Protein AF-A0A2V7CIF7-F1 (afdb_monomer_lite)

Secondary structure (DSSP, 8-state):
-EEE--SSTT-HHHHHHHHHHHHTT--EEE-SS-HHHHHHTT------

Radius of gyration: 11.75 Å; chains: 1; bounding box: 21×19×31 Å

Structure (mmCIF, N/CA/C/O backbone):
data_AF-A0A2V7CIF7-F1
#
_entry.id   AF-A0A2V7CIF7-F1
#
loop_
_atom_site.group_PDB
_atom_site.id
_atom_site.type_symbol
_atom_site.label_atom_id
_atom_site.label_alt_id
_atom_site.label_comp_id
_atom_site.label_asym_id
_atom_site.label_entity_id
_atom_site.label_seq_id
_atom_site.pdbx_PDB_ins_code
_atom_site.Cartn_x
_atom_site.Cartn_y
_atom_site.Cartn_z
_atom_site.occupancy
_atom_site.B_iso_or_equiv
_atom_site.auth_seq_id
_atom_site.auth_comp_id
_atom_site.auth_asym_id
_atom_site.auth_atom_id
_atom_site.pdbx_PDB_model_num
ATOM 1 N N . GLU A 1 1 ? -13.493 -3.403 0.500 1.00 87.62 1 GLU A N 1
ATOM 2 C CA . GLU A 1 1 ? -12.106 -3.582 0.995 1.00 87.62 1 GLU A CA 1
ATOM 3 C C . GLU A 1 1 ? -11.193 -2.722 0.130 1.00 87.62 1 GLU A C 1
ATOM 5 O O . GLU A 1 1 ? -11.382 -2.735 -1.078 1.00 87.62 1 GLU A O 1
ATOM 10 N N . ILE A 1 2 ? -10.282 -1.941 0.719 1.00 96.75 2 ILE A N 1
ATOM 11 C CA . ILE A 1 2 ? -9.360 -1.062 -0.025 1.00 96.75 2 ILE A CA 1
ATOM 12 C C . ILE A 1 2 ? -8.003 -1.746 -0.215 1.00 96.75 2 ILE A C 1
ATOM 14 O O . ILE A 1 2 ? -7.456 -2.318 0.729 1.00 96.75 2 ILE A O 1
ATOM 18 N N . VAL A 1 3 ? -7.440 -1.643 -1.421 1.00 95.75 3 VAL A N 1
ATOM 19 C CA . VAL A 1 3 ? -6.081 -2.100 -1.734 1.00 95.75 3 VAL A CA 1
ATOM 20 C C . VAL A 1 3 ? -5.211 -0.888 -2.053 1.00 95.75 3 VAL A C 1
ATOM 22 O O . VAL A 1 3 ? -5.434 -0.207 -3.048 1.00 95.75 3 VAL A O 1
ATOM 25 N N . ALA A 1 4 ? -4.225 -0.611 -1.205 1.00 95.94 4 ALA A N 1
ATOM 26 C CA . ALA A 1 4 ? -3.237 0.433 -1.454 1.00 95.94 4 ALA A CA 1
ATOM 27 C C . ALA A 1 4 ? -2.033 -0.147 -2.206 1.00 95.94 4 ALA A C 1
ATOM 29 O O . ALA A 1 4 ? -1.527 -1.211 -1.840 1.00 95.94 4 ALA A O 1
ATOM 30 N N . TYR A 1 5 ? -1.555 0.570 -3.220 1.00 94.62 5 TYR A N 1
ATOM 31 C CA . TYR A 1 5 ? -0.342 0.242 -3.963 1.00 94.62 5 TYR A CA 1
ATOM 32 C C . TYR A 1 5 ? 0.484 1.506 -4.217 1.00 94.62 5 TYR A C 1
ATOM 34 O O . TYR A 1 5 ? 0.015 2.632 -4.056 1.00 94.62 5 TY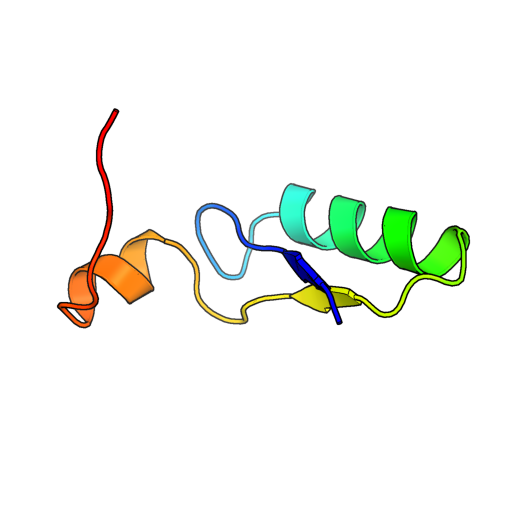R A O 1
ATOM 42 N N . CYS A 1 6 ? 1.744 1.310 -4.587 1.00 92.75 6 CYS A N 1
ATOM 43 C CA . CYS A 1 6 ? 2.685 2.377 -4.909 1.00 92.75 6 CYS A CA 1
ATOM 44 C C . CYS A 1 6 ? 3.662 1.838 -5.974 1.00 92.75 6 CYS A C 1
ATOM 46 O O . CYS A 1 6 ? 3.260 1.140 -6.905 1.00 92.75 6 CYS A O 1
ATOM 48 N N . ARG A 1 7 ? 4.957 2.126 -5.842 1.00 91.25 7 ARG A N 1
ATOM 49 C CA . ARG A 1 7 ? 6.015 1.733 -6.777 1.00 91.25 7 ARG A CA 1
ATOM 50 C C . ARG A 1 7 ? 6.532 0.309 -6.581 1.00 91.25 7 ARG A C 1
ATOM 52 O O . ARG A 1 7 ? 7.288 -0.137 -7.422 1.00 91.25 7 ARG A O 1
ATOM 59 N N . GLY A 1 8 ? 6.199 -0.371 -5.487 1.00 87.88 8 GLY A N 1
ATOM 60 C CA . GLY A 1 8 ? 6.785 -1.676 -5.182 1.00 87.88 8 GLY A CA 1
ATOM 61 C C . GLY A 1 8 ? 6.613 -2.091 -3.721 1.00 87.88 8 GLY A C 1
ATOM 62 O O . GLY A 1 8 ? 6.040 -1.327 -2.930 1.00 87.88 8 GLY A O 1
ATOM 63 N N . PRO A 1 9 ? 7.160 -3.260 -3.345 1.00 87.19 9 PRO A N 1
ATOM 64 C CA . PRO A 1 9 ? 7.008 -3.848 -2.014 1.00 87.19 9 PRO A CA 1
ATOM 65 C C . PRO A 1 9 ? 7.587 -2.989 -0.883 1.00 87.19 9 PRO A C 1
ATOM 67 O O . PRO A 1 9 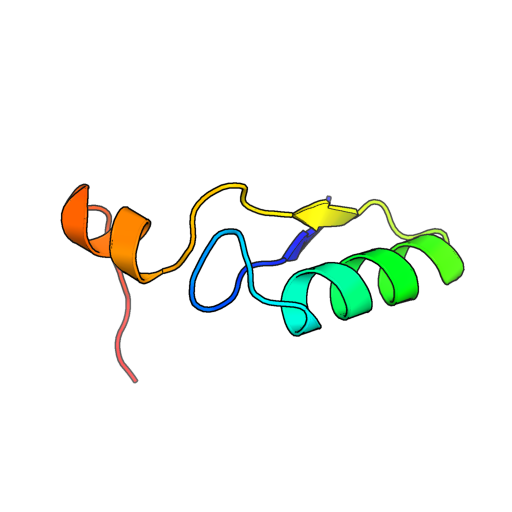? 7.088 -3.046 0.238 1.00 87.19 9 PRO A O 1
ATOM 70 N N . TYR A 1 10 ? 8.590 -2.157 -1.176 1.00 89.00 10 TYR A N 1
ATOM 71 C CA . TYR A 1 10 ? 9.296 -1.327 -0.191 1.00 89.00 10 TYR A CA 1
ATOM 72 C C . TYR A 1 10 ? 8.761 0.108 -0.076 1.00 89.00 10 TYR A C 1
ATOM 74 O O . TYR A 1 10 ? 9.361 0.947 0.594 1.00 89.00 10 TYR A O 1
ATOM 82 N N . CYS A 1 11 ? 7.649 0.443 -0.738 1.00 92.00 11 CYS A N 1
ATOM 83 C CA . CYS A 1 11 ? 7.121 1.803 -0.670 1.00 92.00 11 CYS A CA 1
ATOM 84 C C . CYS A 1 11 ? 6.416 2.078 0.669 1.00 92.00 11 CYS A C 1
ATOM 86 O O . CYS A 1 11 ? 5.272 1.665 0.870 1.00 92.00 11 CYS A O 1
ATOM 88 N N . LEU A 1 12 ? 7.069 2.864 1.533 1.00 93.88 12 LEU A N 1
ATOM 89 C CA . LEU A 1 12 ? 6.545 3.337 2.824 1.00 93.88 12 LEU A CA 1
ATOM 90 C C . LEU A 1 12 ? 5.170 4.013 2.709 1.00 93.88 12 LEU A C 1
ATOM 92 O O . LEU A 1 12 ? 4.281 3.715 3.496 1.00 93.88 12 LEU A O 1
ATOM 96 N N . MET A 1 13 ? 4.932 4.810 1.663 1.00 94.88 13 MET A N 1
ATOM 97 C CA . MET A 1 13 ? 3.644 5.502 1.481 1.00 94.88 13 MET A CA 1
ATOM 98 C C . MET A 1 13 ? 2.453 4.539 1.418 1.00 94.88 13 MET A C 1
ATOM 100 O O . MET A 1 13 ? 1.363 4.846 1.897 1.00 94.88 13 MET A O 1
ATOM 104 N N . SER A 1 14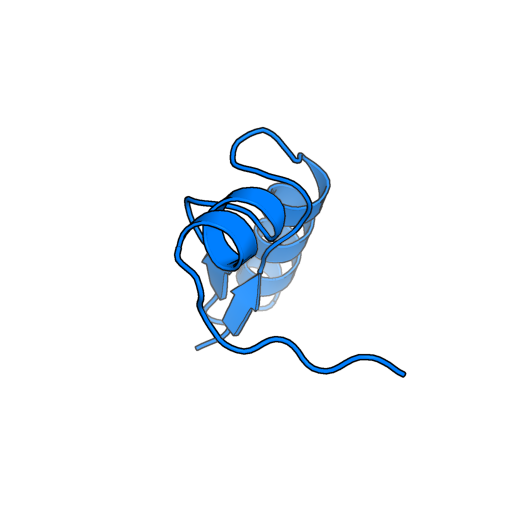 ? 2.649 3.352 0.836 1.00 95.38 14 SER A N 1
ATOM 105 C CA . SER A 1 14 ? 1.591 2.348 0.761 1.00 95.38 14 SER A CA 1
ATOM 106 C C . SER A 1 14 ? 1.319 1.698 2.120 1.00 95.38 14 SER A C 1
ATOM 108 O O . SER A 1 14 ? 0.194 1.265 2.362 1.00 95.38 14 SER A O 1
ATOM 110 N N . TYR A 1 15 ? 2.320 1.637 3.004 1.00 95.38 15 TYR A N 1
ATOM 111 C CA . TYR A 1 15 ? 2.142 1.230 4.398 1.00 95.38 15 TYR A CA 1
ATOM 112 C C . TYR A 1 15 ? 1.407 2.308 5.194 1.00 95.38 15 TYR A C 1
ATOM 114 O O . TYR A 1 15 ? 0.419 1.995 5.860 1.00 95.38 15 TYR A O 1
ATOM 122 N N . ASP A 1 16 ? 1.827 3.567 5.063 1.00 97.25 16 ASP A N 1
ATOM 123 C CA . ASP A 1 16 ? 1.214 4.704 5.754 1.00 97.25 16 ASP A CA 1
ATOM 124 C C . ASP A 1 16 ? -0.266 4.852 5.387 1.00 97.25 16 ASP A C 1
ATOM 126 O O . ASP A 1 16 ? -1.113 5.024 6.266 1.00 97.25 16 ASP A O 1
ATOM 130 N N . ALA A 1 17 ? -0.609 4.690 4.105 1.00 97.38 17 ALA A N 1
ATOM 131 C CA . ALA A 1 17 ? -1.992 4.711 3.634 1.00 97.38 17 ALA A CA 1
ATOM 132 C C . ALA A 1 17 ? -2.846 3.614 4.291 1.00 97.38 17 ALA A C 1
ATOM 134 O O . ALA A 1 17 ? -3.945 3.885 4.780 1.00 97.38 17 ALA A O 1
ATOM 135 N N . VAL A 1 18 ? -2.343 2.375 4.354 1.00 97.31 18 VAL A N 1
ATOM 136 C CA . VAL A 1 18 ? -3.053 1.263 5.009 1.00 97.31 18 VAL A CA 1
ATOM 137 C C . VAL A 1 18 ? -3.199 1.518 6.507 1.00 97.31 18 VAL A C 1
ATOM 139 O O . VAL A 1 18 ? -4.283 1.309 7.052 1.00 97.31 18 VAL A O 1
ATOM 142 N N . ALA A 1 19 ? -2.142 1.985 7.176 1.00 97.94 19 ALA A N 1
ATOM 143 C CA . ALA A 1 19 ? -2.176 2.308 8.598 1.00 97.94 19 ALA A CA 1
ATOM 144 C C . ALA A 1 19 ? -3.213 3.401 8.897 1.00 97.94 19 ALA A C 1
ATOM 146 O O . ALA A 1 19 ? -4.007 3.263 9.828 1.00 97.94 19 ALA A O 1
ATOM 147 N N . LEU A 1 20 ? -3.260 4.451 8.075 1.00 98.31 20 LEU A N 1
ATOM 148 C CA . LEU A 1 20 ? -4.226 5.538 8.189 1.00 98.31 20 LEU A CA 1
ATOM 149 C C . LEU A 1 20 ? -5.671 5.053 8.009 1.00 98.31 20 LEU A C 1
ATOM 151 O O . LEU A 1 20 ? -6.543 5.410 8.799 1.00 98.31 20 LEU A O 1
ATOM 155 N N . LEU A 1 21 ? -5.932 4.231 6.991 1.00 98.19 21 LEU A N 1
ATOM 156 C CA . LEU A 1 21 ? -7.263 3.672 6.739 1.00 98.19 21 LEU A CA 1
ATOM 157 C C . LEU A 1 21 ? -7.715 2.767 7.889 1.00 98.19 21 LEU A C 1
ATOM 159 O O . LEU A 1 21 ? -8.825 2.921 8.397 1.00 98.19 21 LEU A O 1
ATOM 163 N N . ARG A 1 22 ? -6.832 1.884 8.367 1.00 97.88 22 ARG A N 1
ATOM 164 C CA . ARG A 1 22 ? -7.126 0.989 9.495 1.00 97.88 22 ARG A CA 1
ATOM 165 C C . ARG A 1 22 ? -7.397 1.754 10.788 1.00 97.88 22 ARG A C 1
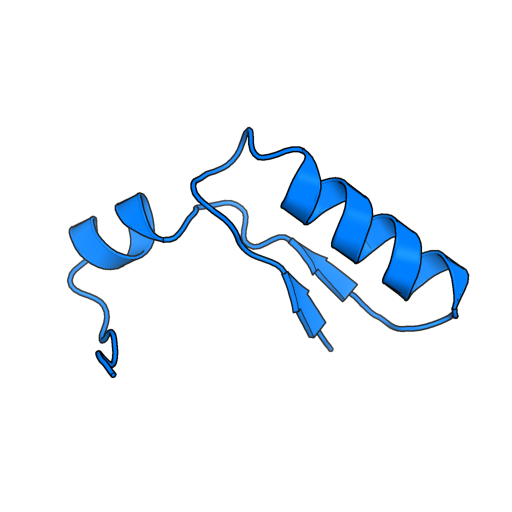ATOM 167 O O . ARG A 1 22 ? -8.332 1.398 11.496 1.00 97.88 22 ARG A O 1
ATOM 174 N N . LYS A 1 23 ? -6.661 2.839 11.066 1.00 98.38 23 LYS A N 1
ATOM 175 C CA . LYS A 1 23 ? -6.933 3.736 12.209 1.00 98.38 23 LYS A CA 1
ATOM 176 C C . LYS A 1 23 ? -8.338 4.347 12.172 1.00 98.38 23 LYS A C 1
ATOM 178 O O . LYS A 1 23 ? -8.876 4.676 13.220 1.00 98.38 23 LYS A O 1
ATOM 183 N N . ARG A 1 24 ? -8.941 4.478 10.987 1.00 98.06 24 ARG A N 1
ATOM 184 C CA . ARG A 1 24 ? -10.322 4.952 10.796 1.00 98.06 24 ARG A CA 1
ATOM 185 C C . ARG A 1 24 ? -11.363 3.825 10.788 1.00 98.06 24 ARG A C 1
ATOM 187 O O . ARG A 1 24 ? -12.506 4.066 10.424 1.00 98.06 24 ARG A O 1
ATOM 194 N N . GLY A 1 25 ? -10.979 2.594 11.133 1.00 98.00 25 GLY A N 1
ATOM 195 C CA . GLY A 1 25 ? -11.865 1.426 11.091 1.00 98.00 25 GLY A CA 1
ATOM 196 C C . GLY A 1 25 ? -12.133 0.894 9.679 1.00 98.00 25 GLY A C 1
ATOM 197 O O . GLY A 1 25 ? -13.005 0.050 9.490 1.00 98.00 25 GLY A O 1
ATOM 198 N N . ILE A 1 26 ? -11.392 1.363 8.671 1.00 98.31 26 ILE A N 1
ATOM 199 C CA . ILE A 1 26 ? -11.605 0.980 7.276 1.00 98.31 26 ILE A CA 1
ATOM 200 C C . ILE A 1 26 ? -10.739 -0.235 6.939 1.00 98.31 26 ILE A C 1
ATOM 202 O O . ILE A 1 26 ? -9.516 -0.223 7.107 1.00 98.31 26 ILE A O 1
ATOM 206 N N . LYS A 1 27 ? -11.367 -1.290 6.403 1.00 98.31 27 LYS A N 1
ATOM 207 C CA . LYS A 1 27 ? -10.658 -2.500 5.970 1.00 98.31 27 LYS A CA 1
ATOM 208 C C . LYS A 1 27 ? -9.777 -2.200 4.754 1.00 98.31 27 LYS A C 1
ATOM 210 O O . LYS A 1 27 ? -10.280 -2.022 3.641 1.00 98.31 27 LYS A O 1
ATOM 215 N N . ALA A 1 28 ? -8.466 -2.190 4.979 1.00 98.00 28 ALA A N 1
ATOM 216 C CA . ALA A 1 28 ? -7.458 -1.949 3.956 1.00 98.00 28 ALA A CA 1
ATOM 217 C C . ALA A 1 28 ? -6.310 -2.968 4.014 1.00 98.00 28 ALA A C 1
ATOM 219 O O . ALA A 1 28 ? -5.903 -3.421 5.094 1.00 98.00 28 ALA A O 1
ATOM 220 N N . ARG A 1 29 ? -5.758 -3.294 2.845 1.00 95.88 29 ARG A N 1
ATOM 221 C CA . ARG A 1 29 ? -4.554 -4.114 2.670 1.00 95.88 29 ARG A CA 1
ATOM 222 C C . ARG A 1 29 ? -3.632 -3.504 1.622 1.00 95.88 29 ARG A C 1
ATOM 224 O O . ARG A 1 29 ? -4.044 -2.650 0.841 1.00 95.88 29 ARG A O 1
ATOM 231 N N . ARG A 1 30 ? -2.379 -3.946 1.616 1.00 94.31 30 ARG A N 1
ATOM 232 C CA . ARG A 1 30 ? -1.404 -3.560 0.599 1.00 94.31 30 ARG A CA 1
ATOM 233 C C . ARG A 1 30 ? -1.487 -4.519 -0.589 1.00 94.31 30 ARG A C 1
ATOM 235 O O . ARG A 1 30 ? -1.801 -5.695 -0.395 1.00 94.31 30 ARG A O 1
ATOM 242 N N . LEU A 1 31 ? -1.204 -4.035 -1.794 1.00 93.69 31 LEU A N 1
ATOM 243 C CA . LEU A 1 31 ? -0.758 -4.903 -2.880 1.00 93.69 31 LEU A CA 1
ATOM 244 C C . LEU A 1 31 ? 0.697 -5.280 -2.581 1.00 93.69 31 LEU A C 1
ATOM 246 O O . LEU A 1 31 ? 1.510 -4.396 -2.302 1.00 93.69 31 LEU A O 1
ATOM 250 N N . GLU A 1 32 ? 1.003 -6.578 -2.533 1.00 86.56 32 GLU A N 1
ATOM 251 C CA . GLU A 1 32 ? 2.350 -7.055 -2.186 1.00 86.56 32 GLU A CA 1
ATOM 252 C C . GLU A 1 32 ? 3.375 -6.563 -3.206 1.00 86.56 32 GLU A C 1
ATOM 254 O O . GLU A 1 32 ? 4.378 -5.951 -2.828 1.00 86.56 32 GLU A O 1
ATOM 259 N N . ALA A 1 33 ? 3.040 -6.742 -4.482 1.00 88.31 33 ALA A N 1
ATOM 260 C CA . ALA A 1 33 ? 3.729 -6.178 -5.628 1.00 88.31 33 ALA A CA 1
ATOM 261 C C . ALA A 1 33 ? 3.330 -4.706 -5.871 1.00 88.31 33 ALA A C 1
ATOM 263 O O . ALA A 1 33 ? 2.326 -4.216 -5.348 1.00 88.31 33 ALA A O 1
ATOM 264 N N . GLY A 1 34 ? 4.111 -3.971 -6.657 1.00 89.88 34 GLY A N 1
ATOM 265 C CA . GLY A 1 34 ? 3.801 -2.609 -7.079 1.00 89.88 34 GLY A CA 1
ATOM 266 C C . GLY A 1 34 ? 3.323 -2.513 -8.523 1.00 89.88 34 GLY A C 1
ATOM 267 O O . GLY A 1 34 ? 3.110 -3.500 -9.228 1.00 89.88 34 GLY A O 1
ATOM 268 N N . LEU A 1 35 ? 3.172 -1.267 -8.975 1.00 91.12 35 LEU A N 1
ATOM 269 C CA . LEU A 1 35 ? 2.852 -0.964 -10.367 1.00 91.12 35 LEU A CA 1
ATOM 270 C C . LEU A 1 35 ? 3.899 -1.488 -11.378 1.00 91.12 35 LEU A C 1
ATOM 272 O O . LEU A 1 35 ? 3.483 -1.915 -12.456 1.00 91.12 35 LEU A O 1
ATOM 276 N N . PRO A 1 36 ? 5.222 -1.466 -11.108 1.00 91.38 36 PRO A N 1
ATOM 277 C CA . PRO A 1 36 ? 6.202 -2.035 -12.031 1.00 91.38 36 PRO A CA 1
ATOM 278 C C . PRO A 1 36 ? 5.981 -3.527 -12.281 1.00 91.38 36 PRO A C 1
ATOM 280 O O . PRO A 1 36 ? 5.929 -3.947 -13.433 1.00 91.38 36 PRO A O 1
ATOM 283 N N . GLU A 1 37 ? 5.775 -4.314 -11.229 1.00 92.88 37 GLU A N 1
ATOM 284 C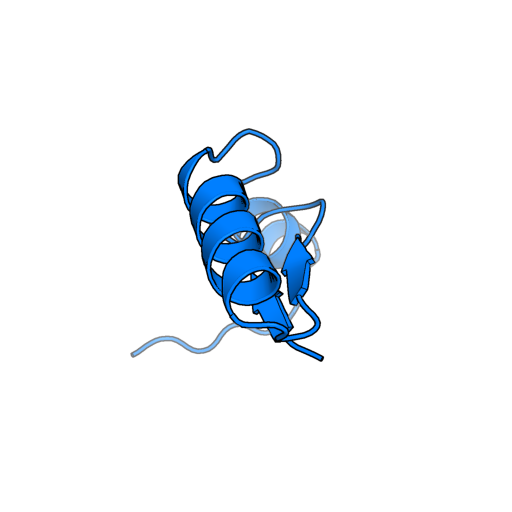 CA . GLU A 1 37 ? 5.520 -5.750 -11.331 1.00 92.88 37 GLU A CA 1
ATOM 285 C C . GLU A 1 37 ? 4.187 -6.036 -12.036 1.00 92.88 37 GLU A C 1
ATOM 287 O O . GLU A 1 37 ? 4.115 -6.933 -12.871 1.00 92.88 37 GLU A O 1
ATOM 292 N N . TRP A 1 38 ? 3.155 -5.225 -11.778 1.00 93.12 38 TRP A N 1
ATOM 293 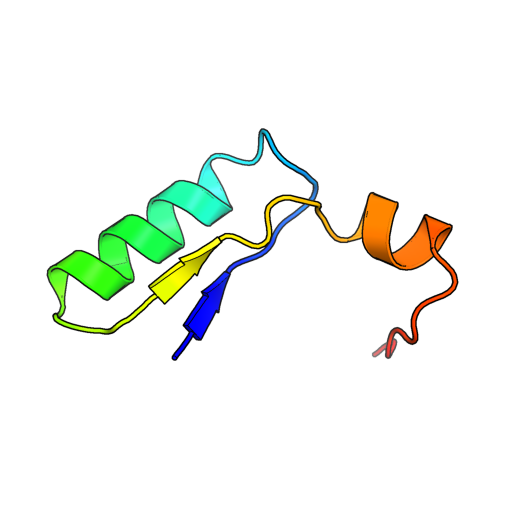C CA . TRP A 1 38 ? 1.877 -5.293 -12.496 1.00 93.12 38 TRP A CA 1
ATOM 294 C C . TRP A 1 38 ? 2.053 -5.095 -14.007 1.00 93.12 38 TRP A C 1
ATOM 296 O O . TRP A 1 38 ? 1.507 -5.850 -14.810 1.00 93.12 38 TRP A O 1
ATOM 306 N N . ARG A 1 39 ? 2.859 -4.101 -14.405 1.00 92.88 39 ARG A N 1
ATOM 307 C CA . ARG A 1 39 ? 3.174 -3.834 -15.817 1.00 92.88 39 ARG A CA 1
ATOM 308 C C . ARG A 1 39 ? 3.988 -4.961 -16.444 1.00 92.88 39 ARG A C 1
ATOM 310 O O . ARG A 1 39 ? 3.697 -5.348 -17.570 1.00 92.88 39 ARG A O 1
ATOM 317 N N . LEU A 1 40 ? 4.982 -5.490 -15.728 1.00 94.25 40 LEU A N 1
ATOM 318 C CA . LEU A 1 40 ? 5.803 -6.614 -16.194 1.00 94.25 40 LEU A CA 1
ATOM 319 C C . LEU A 1 40 ? 4.980 -7.890 -16.395 1.00 94.25 40 LEU A C 1
ATOM 321 O O . LEU A 1 40 ? 5.262 -8.655 -17.311 1.00 94.25 40 LEU A O 1
ATOM 325 N N . ALA A 1 41 ? 3.933 -8.087 -15.593 1.00 95.12 41 ALA A N 1
ATOM 326 C CA . ALA A 1 41 ? 2.985 -9.184 -15.755 1.00 95.12 41 ALA A CA 1
ATOM 327 C C . ALA A 1 41 ? 2.033 -9.017 -16.961 1.00 95.12 41 ALA A C 1
ATOM 329 O O . ALA A 1 41 ? 1.185 -9.877 -17.185 1.00 95.12 41 ALA A O 1
ATOM 330 N N . GLY A 1 42 ? 2.133 -7.922 -17.727 1.00 96.19 42 GLY A N 1
ATOM 331 C CA . GLY A 1 42 ? 1.274 -7.664 -18.887 1.00 96.19 42 GLY A CA 1
ATOM 332 C C . GLY A 1 42 ? -0.177 -7.334 -18.526 1.00 96.19 42 GLY A C 1
ATOM 333 O O . GLY A 1 42 ? -1.058 -7.413 -19.380 1.00 96.19 42 GLY A O 1
ATOM 334 N N . LEU A 1 43 ? -0.440 -6.976 -17.268 1.00 95.06 43 LEU A N 1
ATOM 335 C CA . LEU A 1 43 ? -1.777 -6.628 -16.804 1.00 95.06 43 LEU A CA 1
ATOM 336 C C . LEU A 1 43 ? -2.186 -5.232 -17.310 1.00 95.06 43 LEU A C 1
ATOM 338 O O . LEU A 1 43 ? -1.329 -4.357 -17.485 1.00 95.06 43 LEU A O 1
ATOM 342 N N . PRO A 1 44 ? -3.492 -4.990 -17.533 1.00 95.81 44 PRO A N 1
ATOM 343 C CA . PRO A 1 44 ? -3.972 -3.732 -18.088 1.00 95.81 44 PRO A CA 1
ATOM 344 C C . PRO A 1 44 ? -3.641 -2.551 -17.172 1.00 95.81 44 PRO A C 1
ATOM 346 O O . PRO A 1 44 ? -3.718 -2.642 -15.943 1.00 95.81 44 PRO A O 1
ATOM 349 N N . VAL A 1 45 ? -3.283 -1.430 -17.796 1.00 93.81 45 VAL A N 1
ATOM 350 C CA . VAL A 1 45 ? -3.097 -0.132 -17.147 1.00 93.81 45 VAL A CA 1
ATOM 351 C C . VAL A 1 45 ? -3.753 0.939 -18.005 1.00 93.81 45 VAL A C 1
ATOM 353 O O . VAL A 1 45 ? -3.571 0.962 -19.221 1.00 93.81 45 VAL A O 1
ATOM 356 N N . GLU A 1 46 ? -4.479 1.846 -17.370 1.00 94.19 46 GLU A N 1
ATOM 357 C CA . GLU A 1 46 ? -4.987 3.046 -18.026 1.00 94.19 46 GLU A CA 1
ATOM 358 C C . GLU A 1 46 ? -3.943 4.164 -17.921 1.00 94.19 46 GLU A C 1
ATOM 360 O O . GLU A 1 46 ? -3.169 4.241 -16.959 1.00 94.19 46 GLU A O 1
ATOM 365 N N . ARG A 1 47 ? -3.880 5.010 -18.947 1.00 86.81 47 ARG A N 1
ATOM 366 C CA . ARG A 1 47 ? -3.070 6.232 -18.959 1.00 86.81 47 ARG A CA 1
ATOM 367 C C . ARG A 1 47 ? -4.032 7.411 -19.049 1.00 86.81 47 ARG A C 1
ATOM 369 O O . ARG A 1 47 ? -5.039 7.296 -19.742 1.00 86.81 47 ARG A O 1
ATOM 376 N N . ALA A 1 48 ? -3.720 8.481 -18.325 1.00 73.56 48 ALA A N 1
ATOM 377 C CA . ALA A 1 48 ? -4.406 9.760 -18.482 1.00 73.56 48 ALA A CA 1
ATOM 378 C C . ALA A 1 48 ? -4.024 10.415 -19.815 1.00 73.56 48 ALA A C 1
ATOM 380 O O . ALA A 1 48 ? -2.877 10.172 -20.268 1.00 73.56 48 ALA A O 1
#

pLDDT: mean 93.72, std 4.54, range [73.56, 98.38]

Foldseek 3Di:
DAEFADQFQPDVVSVVVCVVCVVVVHDYDYDNTHPVVCVVVVHDDDDD

Sequence (48 aa):
EIVAYCRGPYCLMSYDAVALLRKRGIKARRLEAGLPEWRLAGLPVERA